Protein AF-A0A958QB25-F1 (afdb_monomer_lite)

Structure (mmCIF, N/CA/C/O backbone):
data_AF-A0A958QB25-F1
#
_entry.id   AF-A0A958QB25-F1
#
loop_
_atom_site.group_PDB
_atom_site.id
_atom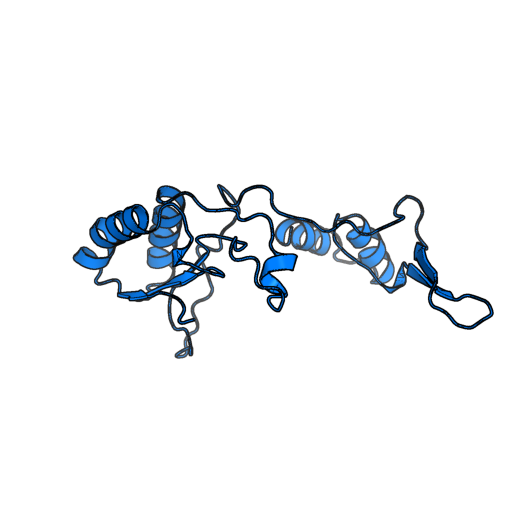_site.type_symbol
_atom_site.label_atom_id
_atom_site.label_alt_id
_atom_site.label_comp_id
_atom_site.label_asym_id
_atom_site.label_entity_id
_atom_site.label_seq_id
_atom_site.pdbx_PDB_ins_code
_atom_site.Cartn_x
_atom_site.Cartn_y
_atom_site.Cartn_z
_atom_site.occupancy
_atom_site.B_iso_or_equiv
_atom_site.auth_seq_id
_atom_site.auth_comp_id
_atom_site.auth_asym_id
_atom_site.auth_atom_id
_atom_site.pdbx_PDB_model_num
ATOM 1 N N . LEU A 1 1 ? -3.586 2.724 -9.523 1.00 74.31 1 LEU A N 1
ATOM 2 C CA . LEU A 1 1 ? -2.418 1.864 -9.829 1.00 74.31 1 LEU A CA 1
ATOM 3 C C . LEU A 1 1 ? -2.866 0.429 -10.069 1.00 74.31 1 LEU A C 1
ATOM 5 O O . LEU A 1 1 ? -3.031 0.063 -11.219 1.00 74.31 1 LEU A O 1
ATOM 9 N N . VAL A 1 2 ? -3.164 -0.348 -9.021 1.00 83.81 2 VAL A N 1
ATOM 10 C CA . VAL A 1 2 ? -3.609 -1.747 -9.187 1.00 83.81 2 VAL A CA 1
ATOM 11 C C . VAL A 1 2 ? -4.951 -1.840 -9.918 1.00 83.81 2 VAL A C 1
ATOM 13 O O . VAL A 1 2 ? -5.075 -2.641 -10.829 1.00 83.81 2 VAL A O 1
ATOM 16 N N . LEU A 1 3 ? -5.930 -0.989 -9.587 1.00 86.44 3 LEU A N 1
ATOM 17 C CA . LEU A 1 3 ? -7.243 -1.015 -10.251 1.00 86.44 3 LEU A CA 1
ATOM 18 C C . LEU A 1 3 ? -7.160 -0.746 -11.759 1.00 86.44 3 LEU A C 1
ATOM 20 O O . LEU A 1 3 ? -7.800 -1.435 -12.536 1.00 86.44 3 LEU A O 1
ATOM 24 N N . GLU A 1 4 ? -6.334 0.214 -12.172 1.00 90.00 4 GLU A N 1
ATOM 25 C CA . GLU A 1 4 ? -6.086 0.513 -13.588 1.00 90.00 4 GLU A CA 1
ATOM 26 C C . GLU A 1 4 ? -5.465 -0.689 -14.307 1.00 90.00 4 GLU A C 1
ATOM 28 O O . GLU A 1 4 ? -5.967 -1.107 -15.342 1.00 90.00 4 GLU A O 1
ATOM 33 N N . PHE A 1 5 ? -4.442 -1.307 -13.706 1.00 92.88 5 PHE A N 1
ATOM 34 C CA . PHE A 1 5 ? -3.842 -2.533 -14.229 1.00 92.88 5 PHE A CA 1
ATOM 35 C C . PHE A 1 5 ? -4.860 -3.677 -14.348 1.00 92.88 5 PHE A C 1
ATOM 37 O O . PHE A 1 5 ? -4.874 -4.383 -15.351 1.00 92.88 5 PHE A O 1
ATOM 44 N N . LEU A 1 6 ? -5.716 -3.870 -13.339 1.00 93.31 6 LEU A N 1
ATOM 45 C CA . LEU A 1 6 ? -6.739 -4.917 -13.348 1.00 93.31 6 LEU A CA 1
ATOM 46 C C . LEU A 1 6 ? -7.816 -4.661 -14.408 1.00 93.31 6 LEU A C 1
ATOM 48 O O . LEU A 1 6 ? -8.207 -5.601 -15.098 1.00 93.31 6 LEU A O 1
ATOM 52 N N . ASN A 1 7 ? -8.261 -3.412 -14.557 1.00 94.50 7 ASN A N 1
ATOM 53 C CA . ASN A 1 7 ? -9.226 -3.017 -15.580 1.00 94.50 7 ASN A CA 1
ATOM 54 C C . ASN A 1 7 ? -8.663 -3.271 -16.983 1.00 94.50 7 ASN A C 1
ATOM 56 O O . ASN A 1 7 ? -9.336 -3.889 -17.807 1.00 94.50 7 ASN A O 1
ATOM 60 N N . GLU A 1 8 ? -7.411 -2.874 -17.222 1.00 95.31 8 GLU A N 1
ATOM 61 C CA . GLU A 1 8 ? -6.728 -3.116 -18.493 1.00 95.31 8 GLU A CA 1
ATOM 62 C C . GLU A 1 8 ? -6.577 -4.621 -18.751 1.00 95.31 8 GLU A C 1
ATOM 64 O O . GLU A 1 8 ? -6.991 -5.142 -19.783 1.00 95.31 8 GLU A O 1
ATOM 69 N N . LEU A 1 9 ? -6.092 -5.377 -17.763 1.00 95.56 9 LEU A N 1
ATOM 70 C CA . LEU A 1 9 ? -5.951 -6.829 -17.871 1.00 95.56 9 LEU A CA 1
ATOM 71 C C . LEU A 1 9 ? -7.287 -7.529 -18.182 1.00 95.56 9 LEU A C 1
ATOM 73 O O . LEU A 1 9 ? -7.312 -8.506 -18.935 1.00 95.56 9 LEU A O 1
ATOM 77 N N . GLN A 1 10 ? -8.391 -7.045 -17.608 1.00 96.44 10 GLN A N 1
ATOM 78 C CA . GLN A 1 10 ? -9.730 -7.562 -17.873 1.00 96.44 10 GLN A CA 1
ATOM 79 C C . GLN A 1 10 ? -10.201 -7.242 -19.297 1.00 96.44 10 GLN A C 1
ATOM 81 O O . GLN A 1 10 ? -10.790 -8.119 -19.933 1.00 96.44 10 GLN A O 1
ATOM 86 N N . ALA A 1 11 ? -9.935 -6.033 -19.798 1.00 96.56 11 ALA A N 1
ATOM 87 C CA . ALA A 1 11 ? -10.269 -5.625 -21.162 1.00 96.56 11 ALA A CA 1
ATOM 88 C C . ALA A 1 11 ? -9.509 -6.448 -22.216 1.00 96.56 11 ALA A C 1
ATOM 90 O O . ALA A 1 11 ? -10.047 -6.761 -23.274 1.00 96.56 11 ALA A O 1
ATOM 91 N N . LEU A 1 12 ? -8.294 -6.898 -21.892 1.00 96.69 12 LEU A N 1
ATOM 92 C CA . LEU A 1 12 ? -7.438 -7.690 -22.780 1.00 96.69 12 LEU A CA 1
ATOM 93 C C . LEU A 1 12 ? -7.774 -9.199 -22.797 1.00 96.69 12 LEU A C 1
ATOM 95 O O . LEU A 1 12 ? -6.973 -10.017 -23.269 1.00 96.69 12 LEU A O 1
ATOM 99 N N . LYS A 1 13 ? -8.930 -9.624 -22.266 1.00 96.06 13 LYS A N 1
ATOM 100 C CA . LYS A 1 13 ? -9.378 -11.029 -22.331 1.00 96.06 13 LYS A CA 1
ATOM 101 C C . LYS A 1 13 ? -9.466 -11.514 -23.787 1.00 96.06 13 LYS A C 1
ATOM 103 O O . LYS A 1 13 ? -9.818 -10.773 -24.690 1.00 96.06 13 LYS A O 1
ATOM 108 N N . GLY A 1 14 ? -9.113 -12.780 -24.014 1.00 95.81 14 GLY A N 1
ATOM 109 C CA . GLY A 1 14 ? -9.076 -13.383 -25.356 1.00 95.81 14 GLY A CA 1
ATOM 110 C C . GLY A 1 14 ? -7.804 -13.108 -26.171 1.00 95.81 14 GLY A C 1
ATOM 111 O O . GLY A 1 14 ? -7.500 -13.884 -27.069 1.00 95.81 14 GLY A O 1
ATOM 112 N N . LEU A 1 15 ? -7.005 -12.090 -25.827 1.00 96.75 15 LEU A N 1
ATOM 113 C CA . LEU A 1 15 ? -5.734 -11.831 -26.512 1.00 96.75 15 LEU A CA 1
ATOM 114 C C . LEU A 1 15 ? -4.632 -12.826 -26.124 1.00 96.75 15 LEU A C 1
ATOM 116 O O . LEU A 1 15 ? -4.621 -13.389 -25.015 1.00 96.75 15 LEU A O 1
ATOM 120 N N . SER A 1 16 ? -3.660 -12.988 -27.027 1.00 97.06 16 SER A N 1
ATOM 121 C CA . SER A 1 16 ? -2.452 -13.773 -26.766 1.00 97.06 16 SER A CA 1
ATOM 122 C C . SER A 1 16 ? -1.618 -13.160 -25.635 1.00 97.06 16 SER A C 1
ATOM 124 O O . SER A 1 16 ? -1.713 -11.968 -25.327 1.00 97.06 16 SER A O 1
ATOM 126 N N . ARG A 1 17 ? -0.755 -13.972 -25.012 1.00 95.31 17 ARG A N 1
ATOM 127 C CA . ARG A 1 17 ? 0.144 -13.501 -23.947 1.00 95.31 17 ARG A CA 1
ATOM 128 C C . ARG A 1 17 ? 1.027 -12.341 -24.415 1.00 95.31 17 ARG A C 1
ATOM 130 O O . ARG A 1 17 ? 1.164 -11.374 -23.678 1.00 95.31 17 ARG A O 1
ATOM 137 N N . SER A 1 18 ? 1.600 -12.429 -25.617 1.00 93.69 18 SER A N 1
ATOM 138 C CA . SER A 1 18 ? 2.500 -11.391 -26.139 1.00 93.69 18 SER A CA 1
ATOM 139 C C . SER A 1 18 ? 1.773 -10.055 -26.320 1.00 93.69 18 SER A C 1
ATOM 141 O O . SER A 1 18 ? 2.224 -9.036 -25.804 1.00 93.69 18 SER A O 1
ATOM 143 N N . GLN A 1 19 ? 0.577 -10.080 -26.919 1.00 94.25 19 GLN A N 1
ATOM 144 C CA . GLN A 1 19 ? -0.259 -8.884 -27.076 1.00 94.25 19 GLN A CA 1
ATOM 145 C C . GLN A 1 19 ? -0.640 -8.269 -25.725 1.00 94.25 19 GLN A C 1
ATOM 147 O O . GLN A 1 19 ? -0.516 -7.062 -25.548 1.00 94.25 19 GLN A O 1
ATOM 152 N N . LYS A 1 20 ? -1.041 -9.090 -24.742 1.00 95.75 20 LYS A N 1
ATOM 153 C CA . LYS A 1 20 ? -1.340 -8.611 -23.381 1.00 95.75 20 LYS A CA 1
ATOM 154 C C . LYS A 1 20 ? -0.150 -7.901 -22.753 1.00 95.75 20 LYS A C 1
ATOM 156 O O . LYS A 1 20 ? -0.310 -6.830 -22.188 1.00 95.75 20 LYS A O 1
ATOM 161 N N . LEU A 1 21 ? 1.034 -8.501 -22.844 1.00 94.00 21 LEU A N 1
ATOM 162 C CA . LEU A 1 21 ? 2.251 -7.944 -22.260 1.00 94.00 21 LEU A CA 1
ATOM 163 C C . LEU A 1 21 ? 2.639 -6.611 -22.909 1.00 94.00 21 LEU A C 1
ATOM 165 O O . LEU A 1 21 ? 2.988 -5.681 -22.191 1.00 94.00 21 LEU A O 1
ATOM 169 N N . GLN A 1 22 ? 2.523 -6.498 -24.233 1.00 91.69 22 GLN A N 1
ATOM 170 C CA . GLN A 1 22 ? 2.767 -5.239 -24.940 1.00 91.69 22 GLN A CA 1
ATOM 171 C C . GLN A 1 22 ? 1.768 -4.145 -24.534 1.00 91.69 22 GLN A C 1
ATOM 173 O O . GLN A 1 22 ? 2.182 -3.023 -24.266 1.00 91.69 22 GLN A O 1
ATOM 178 N N . GLN A 1 23 ? 0.476 -4.470 -24.425 1.00 92.25 23 GLN A N 1
ATOM 179 C CA . GLN A 1 23 ? -0.550 -3.501 -24.019 1.00 92.25 23 GLN A CA 1
ATOM 180 C C . GLN A 1 23 ? -0.391 -3.077 -22.553 1.00 92.25 23 GLN A C 1
ATOM 182 O O . GLN A 1 23 ? -0.382 -1.889 -22.245 1.00 92.25 23 GLN A O 1
ATOM 187 N N . LEU A 1 24 ? -0.154 -4.024 -21.643 1.00 92.81 24 LEU A N 1
ATOM 188 C CA . LEU A 1 24 ? 0.064 -3.724 -20.224 1.00 92.81 24 LEU A CA 1
ATOM 189 C C . LEU A 1 24 ? 1.327 -2.894 -19.976 1.00 92.81 24 LEU A C 1
ATOM 191 O O . LEU A 1 24 ? 1.365 -2.152 -19.001 1.00 92.81 24 LEU A O 1
ATOM 195 N N . ALA A 1 25 ? 2.342 -2.987 -20.840 1.00 91.50 25 ALA A N 1
ATOM 196 C CA . ALA A 1 25 ? 3.542 -2.158 -20.738 1.00 91.50 25 ALA A CA 1
ATOM 197 C C . ALA A 1 25 ? 3.260 -0.659 -20.948 1.00 91.50 25 ALA A C 1
ATOM 199 O O . ALA A 1 25 ? 4.033 0.173 -20.470 1.00 91.50 25 ALA A O 1
ATOM 200 N N . THR A 1 26 ? 2.144 -0.311 -21.604 1.00 89.44 26 THR A N 1
ATOM 201 C CA . THR A 1 26 ? 1.701 1.084 -21.771 1.00 89.44 26 THR A CA 1
ATOM 202 C C . THR A 1 26 ? 1.124 1.671 -20.480 1.00 89.44 26 THR A C 1
ATOM 204 O O . THR A 1 26 ? 1.173 2.886 -20.275 1.00 89.44 26 THR A O 1
ATOM 207 N N . VAL A 1 27 ? 0.643 0.822 -19.561 1.00 90.62 27 VAL A N 1
ATOM 208 C CA . VAL A 1 27 ? 0.227 1.251 -18.226 1.00 90.62 27 VAL A CA 1
ATOM 209 C C . VAL A 1 27 ? 1.472 1.688 -17.465 1.00 90.62 27 VAL A C 1
ATOM 211 O O . VAL A 1 27 ? 2.372 0.896 -17.177 1.00 90.62 27 VAL A O 1
ATOM 214 N N . GLN A 1 28 ? 1.524 2.971 -17.106 1.00 88.88 28 GLN A N 1
ATOM 215 C CA . GLN A 1 28 ? 2.673 3.542 -16.413 1.00 88.88 28 GLN A CA 1
ATOM 216 C C . GLN A 1 28 ? 3.025 2.693 -15.171 1.00 88.88 28 GLN A C 1
ATOM 218 O O . GLN A 1 28 ? 2.144 2.246 -14.423 1.00 88.88 28 GLN A O 1
ATOM 223 N N . GLY A 1 29 ? 4.324 2.507 -14.923 1.00 89.69 29 GLY A N 1
ATOM 224 C CA . GLY A 1 29 ? 4.854 1.770 -13.771 1.00 89.69 29 GLY A CA 1
ATOM 225 C C . GLY A 1 29 ? 4.812 0.248 -13.882 1.00 89.69 29 GLY A C 1
ATOM 226 O O . GLY A 1 29 ? 5.356 -0.419 -13.003 1.00 89.69 29 GLY A O 1
ATOM 227 N N . VAL A 1 30 ? 4.225 -0.307 -14.943 1.00 91.88 30 VAL A N 1
ATOM 228 C CA . VAL A 1 30 ? 4.332 -1.734 -15.251 1.00 91.88 30 VAL A CA 1
ATOM 229 C C . VAL A 1 30 ? 5.663 -1.990 -15.951 1.00 91.88 30 VAL A C 1
ATOM 231 O O . VAL A 1 30 ? 5.982 -1.369 -16.961 1.00 91.88 30 VAL A O 1
ATOM 234 N N . TYR A 1 31 ? 6.444 -2.921 -15.408 1.00 91.50 31 TYR A N 1
ATOM 235 C CA . TYR A 1 31 ? 7.665 -3.411 -16.038 1.00 91.50 31 TYR A CA 1
ATOM 236 C C . TYR A 1 31 ? 7.418 -4.790 -16.640 1.00 91.50 31 TYR A C 1
ATOM 238 O O . TYR A 1 31 ? 6.964 -5.701 -15.947 1.00 91.50 31 TYR A O 1
ATOM 246 N N . VAL A 1 32 ? 7.744 -4.944 -17.923 1.00 93.12 32 VAL A N 1
ATOM 247 C CA . VAL A 1 32 ? 7.677 -6.225 -18.627 1.00 93.12 32 VAL A CA 1
ATOM 248 C C . VAL A 1 32 ? 9.082 -6.608 -19.094 1.00 93.12 32 VAL A C 1
ATOM 250 O O . VAL A 1 32 ? 9.518 -6.120 -20.133 1.00 93.12 32 VAL A O 1
ATOM 253 N N . PRO A 1 33 ? 9.790 -7.496 -18.372 1.00 92.69 33 PRO A N 1
ATOM 254 C CA . PRO A 1 33 ? 11.193 -7.805 -18.650 1.00 92.69 33 PRO A CA 1
ATOM 255 C C . PRO A 1 33 ? 11.471 -8.265 -20.083 1.00 92.69 33 PRO A C 1
ATOM 257 O O . PRO A 1 33 ? 12.486 -7.900 -20.652 1.00 92.69 33 PRO A O 1
ATOM 260 N N . SER A 1 34 ? 10.554 -9.018 -20.701 1.00 92.75 34 SER A N 1
ATOM 261 C CA . SER A 1 34 ? 10.720 -9.522 -22.073 1.00 92.75 34 SER A CA 1
ATOM 262 C C . SER A 1 34 ? 10.681 -8.438 -23.156 1.00 92.75 34 SER A C 1
ATOM 264 O O . SER A 1 34 ? 10.858 -8.752 -24.327 1.00 92.75 34 SER A O 1
ATOM 266 N N . LEU A 1 35 ? 10.378 -7.190 -22.791 1.00 92.81 35 LEU A N 1
ATOM 267 C CA . LEU A 1 35 ? 10.370 -6.031 -23.689 1.00 92.81 35 LEU A CA 1
ATOM 268 C C . LEU A 1 35 ? 11.637 -5.181 -23.521 1.00 92.81 35 LEU A C 1
ATOM 270 O O . LEU A 1 35 ? 11.735 -4.107 -24.107 1.00 92.81 35 LEU A O 1
ATOM 274 N N . PHE A 1 36 ? 12.595 -5.657 -22.725 1.00 93.00 36 PHE A N 1
ATOM 275 C CA . PHE A 1 36 ? 13.883 -5.024 -22.504 1.00 93.00 36 PHE A CA 1
ATOM 276 C C . PHE A 1 36 ? 14.997 -6.040 -22.726 1.00 93.00 36 PHE A C 1
ATOM 278 O O . PHE A 1 36 ? 14.883 -7.213 -22.379 1.00 93.00 36 PHE A O 1
ATOM 285 N N . GLU A 1 37 ? 16.097 -5.566 -23.282 1.00 93.94 37 GLU A N 1
ATOM 286 C CA . GLU A 1 37 ? 17.295 -6.349 -23.524 1.00 93.94 37 GLU A CA 1
ATOM 287 C C . GLU A 1 37 ? 18.438 -5.787 -22.675 1.00 93.94 37 GLU A C 1
ATOM 289 O O . GLU A 1 37 ? 18.697 -4.580 -22.740 1.00 93.94 37 GLU A O 1
ATOM 294 N N . PRO A 1 38 ? 19.103 -6.606 -21.844 1.00 94.31 38 PRO A N 1
ATOM 295 C CA . PRO A 1 38 ? 20.260 -6.154 -21.090 1.00 94.31 38 PRO A CA 1
ATOM 296 C C . PRO A 1 38 ? 21.434 -5.907 -22.042 1.00 94.31 38 PRO A C 1
ATOM 298 O O . PRO A 1 38 ? 21.748 -6.739 -22.891 1.00 94.31 38 PRO A O 1
ATOM 301 N N . LEU A 1 39 ? 22.087 -4.762 -21.889 1.00 94.75 39 LEU A N 1
ATOM 302 C CA . LEU A 1 39 ? 23.294 -4.402 -22.618 1.00 94.75 39 LEU A CA 1
ATOM 303 C C . LEU A 1 39 ? 24.510 -4.664 -21.736 1.00 94.75 39 LEU A C 1
ATOM 305 O O . LEU A 1 39 ? 24.519 -4.305 -20.555 1.00 94.75 39 LEU A O 1
ATOM 309 N N . TYR A 1 40 ? 25.532 -5.268 -22.331 1.00 96.31 40 TYR A N 1
ATOM 310 C CA . TYR A 1 40 ? 26.817 -5.506 -21.694 1.00 96.31 40 TYR A CA 1
ATOM 311 C C . TYR A 1 40 ? 27.933 -4.923 -22.555 1.00 96.31 40 TYR A C 1
ATOM 313 O O . TYR A 1 40 ? 27.876 -5.015 -23.784 1.00 96.31 40 TYR A O 1
ATOM 321 N N . SER A 1 41 ? 28.944 -4.356 -21.908 1.00 94.75 41 SER A N 1
ATOM 322 C CA . SER A 1 41 ? 30.164 -3.902 -22.563 1.00 94.75 41 SER A CA 1
ATOM 323 C C . SER A 1 41 ? 30.985 -5.086 -23.089 1.00 94.75 41 SER A C 1
ATOM 325 O O . SER A 1 41 ? 30.779 -6.237 -22.693 1.00 94.75 41 SER A O 1
ATOM 327 N N . GLU A 1 42 ? 31.995 -4.811 -23.920 1.00 94.25 42 GLU A N 1
ATOM 328 C CA . GLU A 1 42 ? 32.956 -5.833 -24.371 1.00 94.25 42 GLU A CA 1
ATOM 329 C C . GLU A 1 42 ? 33.696 -6.515 -23.204 1.00 94.25 42 GLU A C 1
ATOM 331 O O . GLU A 1 42 ? 34.093 -7.672 -23.311 1.00 94.25 42 GLU A O 1
ATOM 336 N N . SER A 1 43 ? 33.835 -5.831 -22.061 1.00 95.50 43 SER A N 1
ATOM 337 C CA . SER A 1 43 ? 34.424 -6.390 -20.838 1.00 95.50 43 SER A CA 1
ATOM 338 C C . SER A 1 43 ? 33.438 -7.214 -19.995 1.00 95.50 43 SER A C 1
ATOM 340 O O . SER A 1 43 ? 33.802 -7.663 -18.910 1.00 95.50 43 SER A O 1
ATOM 342 N N . GLY A 1 44 ? 32.190 -7.384 -20.447 1.00 93.62 44 GLY A N 1
ATOM 343 C CA . GLY A 1 44 ? 31.132 -8.106 -19.733 1.00 93.62 44 GLY A CA 1
ATOM 344 C C . GLY A 1 44 ? 30.455 -7.308 -18.611 1.00 93.62 44 GLY A C 1
ATOM 345 O O . GLY A 1 44 ? 29.712 -7.881 -17.814 1.00 93.62 44 GLY A O 1
ATOM 346 N N . THR A 1 45 ? 30.693 -5.997 -18.525 1.00 96.38 45 THR A N 1
ATOM 347 C CA . THR A 1 45 ? 30.067 -5.125 -17.519 1.00 96.38 45 THR A CA 1
ATOM 348 C C . THR A 1 45 ? 28.643 -4.784 -17.944 1.00 96.38 45 THR A C 1
ATOM 350 O O . THR A 1 45 ? 28.401 -4.527 -19.116 1.00 96.38 45 THR A O 1
ATOM 353 N N . PHE A 1 46 ? 27.685 -4.784 -17.014 1.00 95.75 46 PHE A N 1
ATOM 354 C CA . PHE A 1 46 ? 26.306 -4.388 -17.311 1.00 95.75 46 PHE A CA 1
ATOM 355 C C . PHE A 1 46 ? 26.203 -2.873 -17.545 1.00 95.75 46 PHE A C 1
ATOM 357 O O . PHE A 1 46 ? 26.444 -2.095 -16.622 1.00 95.75 46 PHE A O 1
ATOM 364 N N . ASP A 1 47 ? 25.783 -2.478 -18.747 1.00 94.38 47 ASP A N 1
ATOM 365 C CA . ASP A 1 47 ? 25.686 -1.075 -19.175 1.00 94.38 47 ASP A CA 1
ATOM 366 C C . ASP A 1 47 ? 24.255 -0.520 -19.088 1.00 94.38 47 ASP A C 1
ATOM 368 O O . ASP A 1 47 ? 24.046 0.694 -19.097 1.00 94.38 47 ASP A O 1
ATOM 372 N N . GLY A 1 48 ? 23.245 -1.388 -18.976 1.00 91.75 48 GLY A N 1
ATOM 373 C CA . GLY A 1 48 ? 21.852 -0.975 -18.815 1.00 91.75 48 GLY A CA 1
ATOM 374 C C . GLY A 1 48 ? 20.867 -1.839 -19.589 1.00 91.75 48 GLY A C 1
ATOM 375 O O . GLY A 1 48 ? 21.148 -2.980 -19.941 1.00 91.75 48 GLY A O 1
ATOM 376 N N . PHE A 1 49 ? 19.687 -1.284 -19.857 1.00 91.06 49 PHE A N 1
ATOM 377 C CA . PHE A 1 49 ? 18.645 -1.940 -20.643 1.00 91.06 49 PHE A CA 1
ATOM 378 C C . PHE A 1 49 ? 18.328 -1.139 -21.904 1.00 91.06 49 PHE A C 1
ATOM 380 O O . PHE A 1 49 ? 18.139 0.077 -21.847 1.00 91.06 49 PHE A O 1
ATOM 387 N N . ARG A 1 50 ? 18.185 -1.840 -23.028 1.00 91.44 50 ARG A N 1
ATOM 388 C CA . ARG A 1 50 ? 17.585 -1.330 -24.259 1.00 91.44 50 ARG A CA 1
ATOM 389 C C . ARG A 1 50 ? 16.121 -1.741 -24.308 1.00 91.44 50 ARG A C 1
ATOM 391 O O . ARG A 1 50 ? 15.810 -2.922 -24.209 1.00 91.44 50 ARG A O 1
ATOM 398 N N . SER A 1 51 ? 15.221 -0.781 -24.482 1.00 91.12 51 SER A N 1
ATOM 399 C CA . SER A 1 51 ? 13.818 -1.103 -24.749 1.00 91.12 51 SER A CA 1
ATOM 400 C C . SER A 1 51 ? 13.647 -1.648 -26.165 1.00 91.12 51 SER A C 1
ATOM 402 O O . SER A 1 51 ? 14.210 -1.106 -27.116 1.00 91.12 51 SER A O 1
ATOM 404 N N . LEU A 1 52 ? 12.846 -2.702 -26.295 1.00 90.00 52 LEU A N 1
ATOM 405 C CA . LEU A 1 52 ? 12.472 -3.326 -27.565 1.00 90.00 52 LEU A CA 1
ATOM 406 C C . LEU A 1 52 ? 11.190 -2.716 -28.159 1.00 90.00 52 LEU A C 1
ATOM 408 O O . LEU A 1 52 ? 10.742 -3.145 -29.221 1.00 90.00 52 LEU A O 1
ATOM 412 N N . ILE A 1 53 ? 10.584 -1.729 -27.486 1.00 82.38 53 ILE A N 1
ATOM 413 C CA . ILE A 1 53 ? 9.353 -1.056 -27.919 1.00 82.38 53 ILE A CA 1
ATOM 414 C C . ILE A 1 53 ? 9.610 0.435 -28.134 1.00 82.38 53 ILE A C 1
ATOM 416 O O . ILE A 1 53 ? 10.170 1.127 -27.282 1.00 82.38 53 ILE A O 1
ATOM 420 N N . ALA A 1 54 ? 9.141 0.948 -29.272 1.00 77.44 54 ALA A N 1
ATOM 421 C CA . ALA A 1 54 ? 9.207 2.367 -29.592 1.00 77.44 54 ALA A CA 1
ATOM 422 C C . ALA A 1 54 ? 8.385 3.210 -28.596 1.00 77.44 54 ALA A C 1
ATOM 424 O O . ALA A 1 54 ? 7.240 2.892 -28.290 1.00 77.44 54 ALA A O 1
ATOM 425 N N . GLY A 1 55 ? 8.964 4.310 -28.107 1.00 72.00 55 GLY A N 1
ATOM 426 C CA . GLY A 1 55 ? 8.273 5.279 -27.245 1.00 72.00 55 GLY A CA 1
ATOM 427 C C . GLY A 1 55 ? 8.345 5.009 -25.737 1.00 72.00 55 GLY A C 1
ATOM 428 O O . GLY A 1 55 ? 8.012 5.900 -24.961 1.00 72.00 55 GLY A O 1
ATOM 429 N N . GLN A 1 56 ? 8.842 3.848 -25.297 1.00 71.38 56 GLN A N 1
ATOM 430 C CA . GLN A 1 56 ? 9.064 3.554 -23.877 1.00 71.38 56 GLN A CA 1
ATOM 431 C C . GLN A 1 56 ? 10.543 3.285 -23.626 1.00 71.38 56 GLN A C 1
ATOM 433 O O . GLN A 1 56 ? 11.019 2.183 -23.853 1.00 71.38 56 GLN A O 1
ATOM 438 N N . THR A 1 57 ? 11.288 4.281 -23.154 1.00 74.25 57 THR A N 1
ATOM 439 C CA . THR A 1 57 ? 12.728 4.131 -22.885 1.00 74.25 57 THR A CA 1
ATOM 440 C C . THR A 1 57 ? 13.017 3.648 -21.467 1.00 74.25 57 THR A C 1
ATOM 442 O O . THR A 1 57 ? 14.022 2.978 -21.247 1.00 74.25 57 THR A O 1
ATOM 445 N N . GLN A 1 58 ? 12.144 3.960 -20.502 1.00 82.50 58 GLN A N 1
ATOM 446 C CA . GLN A 1 58 ? 12.307 3.611 -19.088 1.00 82.50 58 GLN A CA 1
ATOM 447 C C . GLN A 1 58 ? 10.953 3.393 -18.401 1.00 82.50 58 GLN A C 1
ATOM 449 O O . GLN A 1 58 ? 9.951 4.021 -18.750 1.00 82.50 58 GLN A O 1
ATOM 454 N N . VAL A 1 59 ? 10.928 2.533 -17.378 1.00 88.69 59 VAL A N 1
ATOM 455 C CA . VAL A 1 59 ? 9.754 2.368 -16.512 1.00 88.69 59 VAL A CA 1
ATOM 456 C C . VAL A 1 59 ? 9.811 3.378 -15.378 1.00 88.69 59 VAL A C 1
ATOM 458 O O . VAL A 1 59 ? 10.743 3.392 -14.577 1.00 88.69 59 VAL A O 1
ATOM 461 N N . GLN A 1 60 ? 8.782 4.212 -15.282 1.00 87.50 60 GLN A N 1
ATOM 462 C CA . GLN A 1 60 ? 8.674 5.197 -14.215 1.00 87.50 60 GLN A CA 1
ATOM 463 C C . GLN A 1 60 ? 7.981 4.605 -12.994 1.00 87.50 60 GLN A C 1
ATOM 465 O O . GLN A 1 60 ? 6.860 4.101 -13.080 1.00 87.50 60 GLN A O 1
ATOM 470 N N . ARG A 1 61 ? 8.616 4.726 -11.825 1.00 87.19 61 ARG A N 1
ATOM 471 C CA . ARG A 1 61 ? 7.971 4.410 -10.549 1.00 87.19 61 ARG A CA 1
ATOM 472 C C . ARG A 1 61 ? 6.732 5.289 -10.370 1.00 87.19 61 ARG A C 1
ATOM 474 O O . ARG A 1 61 ? 6.808 6.508 -10.488 1.00 87.19 61 ARG A O 1
ATOM 481 N N . ARG A 1 62 ? 5.613 4.674 -9.981 1.00 88.19 62 ARG A N 1
ATOM 482 C CA . ARG A 1 62 ? 4.386 5.398 -9.635 1.00 88.19 62 ARG A CA 1
ATOM 483 C C . ARG A 1 62 ? 4.234 5.550 -8.139 1.00 88.19 62 ARG A C 1
ATOM 485 O O . ARG A 1 62 ? 4.404 4.605 -7.372 1.00 88.19 62 ARG A O 1
ATOM 492 N N . VAL A 1 63 ? 3.876 6.760 -7.743 1.00 88.19 63 VAL A N 1
ATOM 493 C CA . VAL A 1 63 ? 3.587 7.119 -6.362 1.00 88.19 63 VAL A CA 1
ATOM 494 C C . VAL A 1 63 ? 2.236 7.805 -6.361 1.00 88.19 63 VAL A C 1
ATOM 496 O O . VAL A 1 63 ? 2.001 8.717 -7.149 1.00 88.19 63 VAL A O 1
ATOM 499 N N . LEU A 1 64 ? 1.334 7.343 -5.500 1.00 89.12 64 LEU A N 1
ATOM 500 C CA . LEU A 1 64 ? 0.079 8.046 -5.290 1.00 89.12 64 LEU A CA 1
ATOM 501 C C . LEU A 1 64 ? 0.387 9.339 -4.532 1.00 89.12 64 LEU A C 1
ATOM 503 O O . LEU A 1 64 ? 0.998 9.270 -3.469 1.00 89.12 64 LEU A O 1
ATOM 507 N N . ALA A 1 65 ? 0.023 10.493 -5.091 1.00 90.31 65 ALA A N 1
ATOM 508 C CA . ALA A 1 65 ? 0.401 11.792 -4.533 1.00 90.31 65 ALA A CA 1
ATOM 509 C C . ALA A 1 65 ? -0.265 12.071 -3.175 1.00 90.31 65 ALA A C 1
ATOM 511 O O . ALA A 1 65 ? 0.392 12.573 -2.268 1.00 90.31 65 ALA A O 1
ATOM 512 N N . THR A 1 66 ? -1.528 11.670 -3.015 1.00 92.81 66 THR A N 1
ATOM 513 C CA . THR A 1 66 ? -2.295 11.770 -1.767 1.00 92.81 66 THR A CA 1
ATOM 514 C C . THR A 1 66 ? -2.966 10.436 -1.447 1.00 92.81 66 THR A C 1
ATOM 516 O O . THR A 1 66 ? -3.340 9.701 -2.359 1.00 92.81 66 THR A O 1
ATOM 519 N N . LEU A 1 67 ? -3.080 10.090 -0.163 1.00 93.50 67 LEU A N 1
ATOM 520 C CA . LEU A 1 67 ? -3.925 8.967 0.257 1.00 93.50 67 LEU A CA 1
ATOM 521 C C . LEU A 1 67 ? -5.388 9.383 0.424 1.00 93.50 67 LEU A C 1
ATOM 523 O O . LEU A 1 67 ? -6.246 8.510 0.490 1.00 93.50 67 LEU A O 1
ATOM 527 N N . GLU A 1 68 ? -5.662 10.683 0.477 1.00 90.31 68 GLU A N 1
ATOM 528 C CA . GLU A 1 68 ? -7.011 11.201 0.634 1.00 90.31 68 GLU A CA 1
ATOM 529 C C . GLU A 1 68 ? -7.862 10.884 -0.595 1.00 90.31 68 GLU A C 1
ATOM 531 O O . GLU A 1 68 ? -7.458 11.134 -1.734 1.00 90.31 68 GLU A O 1
ATOM 536 N N . GLY A 1 69 ? -9.017 10.256 -0.368 1.00 89.56 69 GLY A N 1
ATOM 537 C CA . GLY A 1 69 ? -9.893 9.783 -1.439 1.00 89.56 69 GLY A CA 1
ATOM 538 C C . GLY A 1 69 ? -9.317 8.598 -2.221 1.00 89.56 69 GLY A C 1
ATOM 539 O O . GLY A 1 69 ? -9.912 8.150 -3.204 1.00 89.56 69 GLY A O 1
ATOM 540 N N . ALA A 1 70 ? -8.165 8.060 -1.805 1.00 91.19 70 ALA A N 1
ATOM 541 C CA . ALA A 1 70 ? -7.600 6.874 -2.420 1.00 91.19 70 ALA A CA 1
ATOM 542 C C . ALA A 1 70 ? -8.489 5.661 -2.111 1.00 91.19 70 ALA A C 1
ATOM 544 O O . ALA A 1 70 ? -8.807 5.444 -0.934 1.00 91.19 70 ALA A O 1
ATOM 545 N N . PRO A 1 71 ? -8.808 4.817 -3.113 1.00 89.25 71 PRO A N 1
ATOM 546 C CA . PRO A 1 71 ? -9.637 3.636 -2.911 1.00 89.25 71 PRO A CA 1
ATOM 547 C C . PRO A 1 71 ? -9.142 2.770 -1.749 1.00 89.25 71 PRO A C 1
ATOM 549 O O . PRO A 1 71 ? -7.948 2.467 -1.655 1.00 89.25 71 PRO A O 1
ATOM 552 N N . PHE A 1 72 ? -10.068 2.352 -0.890 1.00 91.75 72 PHE A N 1
ATOM 553 C CA . PHE A 1 72 ? -9.817 1.441 0.222 1.00 91.75 72 PHE A CA 1
ATOM 554 C C . PHE A 1 72 ? -10.829 0.282 0.175 1.00 91.75 72 PHE A C 1
ATOM 556 O O . PHE A 1 72 ? -12.007 0.515 -0.101 1.00 91.75 72 PHE A O 1
ATOM 563 N N . PRO A 1 73 ? -10.411 -0.976 0.402 1.00 91.31 73 PRO A N 1
ATOM 564 C CA . PRO A 1 73 ? -11.322 -2.114 0.385 1.00 91.31 73 PRO A CA 1
ATOM 565 C C . PRO A 1 73 ? -12.167 -2.166 1.670 1.00 91.31 73 PRO A C 1
ATOM 567 O O . PRO A 1 73 ? -11.806 -2.831 2.632 1.00 91.31 73 PRO A O 1
ATOM 570 N N . GLU A 1 74 ? -13.324 -1.504 1.672 1.00 93.62 74 GLU A N 1
ATOM 571 C CA . GLU A 1 74 ? -14.274 -1.490 2.806 1.00 93.62 74 GLU A CA 1
ATOM 572 C C . GLU A 1 74 ? -15.078 -2.796 2.969 1.00 93.62 74 GLU A C 1
ATOM 574 O O . GLU A 1 74 ? -15.839 -2.958 3.922 1.00 93.62 74 GLU A O 1
ATOM 579 N N . LYS A 1 75 ? -14.964 -3.721 2.011 1.00 94.12 75 LYS A N 1
ATOM 580 C CA . LYS A 1 75 ? -15.638 -5.031 2.000 1.00 94.12 75 LYS A CA 1
ATOM 581 C C . LYS A 1 75 ? -14.612 -6.152 1.805 1.00 94.12 75 LYS A C 1
ATOM 583 O O . LYS A 1 75 ? -14.668 -6.844 0.786 1.00 94.12 75 LYS A O 1
ATOM 588 N N . PRO A 1 76 ? -13.612 -6.286 2.695 1.00 90.44 76 PRO A N 1
ATOM 589 C CA . PRO A 1 76 ? -12.642 -7.360 2.568 1.00 90.44 76 PRO A CA 1
ATOM 590 C C . PRO A 1 76 ? -13.336 -8.712 2.774 1.00 90.44 76 PRO A C 1
ATOM 592 O O . PRO A 1 76 ? -14.345 -8.815 3.470 1.00 90.44 76 PRO A O 1
ATOM 595 N N . ILE A 1 77 ? -12.787 -9.756 2.154 1.00 90.75 77 ILE A N 1
ATOM 596 C CA . ILE A 1 77 ? -13.256 -11.128 2.365 1.00 90.75 77 ILE A CA 1
ATOM 597 C C . ILE A 1 77 ? -12.937 -11.514 3.810 1.00 90.75 77 ILE A C 1
ATOM 599 O O . ILE A 1 77 ? -11.773 -11.468 4.207 1.00 90.75 77 ILE A O 1
ATOM 603 N N . VAL A 1 78 ? -13.957 -11.912 4.570 1.00 91.62 78 VAL A N 1
ATOM 604 C CA . VAL A 1 78 ? -13.802 -12.405 5.943 1.00 91.62 78 VAL A CA 1
ATOM 605 C C . VAL A 1 78 ? -13.621 -13.926 5.901 1.00 91.62 78 VAL A C 1
ATOM 607 O O . VAL A 1 78 ? -14.506 -14.625 5.397 1.00 91.62 78 VAL A O 1
ATOM 610 N N . PRO A 1 79 ? -12.484 -14.469 6.369 1.00 89.81 79 PRO A N 1
ATOM 611 C CA . PRO A 1 79 ? -12.271 -15.911 6.408 1.00 89.81 79 PRO A CA 1
ATOM 612 C C . PRO A 1 79 ? -13.237 -16.600 7.380 1.00 89.81 79 PRO A C 1
ATOM 614 O O . PRO A 1 79 ? -13.461 -16.115 8.482 1.00 89.81 79 PRO A O 1
ATOM 617 N N . ASN A 1 80 ? -13.730 -17.790 7.025 1.00 89.44 80 ASN A N 1
ATOM 618 C CA . ASN A 1 80 ? -14.491 -18.654 7.944 1.00 89.44 80 ASN A CA 1
ATOM 619 C C . ASN A 1 80 ? -13.576 -19.533 8.830 1.00 89.44 80 ASN A C 1
ATOM 621 O O . ASN A 1 80 ? -13.927 -20.638 9.234 1.00 89.44 80 ASN A O 1
ATOM 625 N N . ILE A 1 81 ? -12.346 -19.079 9.057 1.00 91.38 81 ILE A N 1
ATOM 626 C CA . ILE A 1 81 ? -11.358 -19.711 9.929 1.00 91.38 81 ILE A CA 1
ATOM 627 C C . ILE A 1 81 ? -10.708 -18.613 10.757 1.00 91.38 81 ILE A C 1
ATOM 629 O O . ILE A 1 81 ? -10.601 -17.475 10.300 1.00 91.38 81 ILE A O 1
ATOM 633 N N . LYS A 1 82 ? -10.215 -18.954 11.946 1.00 86.12 82 LYS A N 1
ATOM 634 C CA . LYS A 1 82 ? -9.490 -17.988 12.768 1.00 86.12 82 LYS A CA 1
ATOM 635 C C . LYS A 1 82 ? -8.161 -17.628 12.104 1.00 86.12 82 LYS A C 1
ATOM 637 O O . LYS A 1 82 ? -7.258 -18.462 12.019 1.00 86.12 82 LYS A O 1
ATOM 642 N N . ALA A 1 83 ? -8.045 -16.391 11.632 1.00 88.19 83 ALA A N 1
ATOM 643 C CA . ALA A 1 83 ? -6.804 -15.862 11.087 1.00 88.19 83 ALA A CA 1
ATOM 644 C C . ALA A 1 83 ? -5.839 -15.451 12.214 1.00 88.19 83 ALA A C 1
ATOM 646 O O . ALA A 1 83 ? -6.254 -15.120 13.322 1.00 88.19 83 ALA A O 1
ATOM 647 N N . VAL A 1 84 ? -4.532 -15.426 11.927 1.00 86.44 84 VAL A N 1
ATOM 648 C CA . VAL A 1 84 ? -3.521 -14.906 12.874 1.00 86.44 84 VAL A CA 1
ATOM 649 C C . VAL A 1 84 ? -3.756 -13.419 13.171 1.00 86.44 84 VAL A C 1
ATOM 651 O O . VAL A 1 84 ? -3.553 -12.959 14.291 1.00 86.44 84 VAL A O 1
ATOM 654 N N . HIS A 1 85 ? -4.206 -12.666 12.168 1.00 84.50 85 HIS A N 1
ATOM 655 C CA . HIS A 1 85 ? -4.593 -11.264 12.292 1.00 84.50 85 HIS A CA 1
ATOM 656 C C . HIS A 1 85 ? -6.089 -11.126 12.023 1.00 84.50 85 HIS A C 1
ATOM 658 O O . HIS A 1 85 ? -6.498 -10.671 10.958 1.00 84.50 85 HIS A O 1
ATOM 664 N N . ASP A 1 86 ? -6.893 -11.564 12.988 1.00 88.50 86 ASP A N 1
ATOM 665 C CA . ASP A 1 86 ? -8.355 -11.535 12.921 1.00 88.50 86 ASP A CA 1
ATOM 666 C C . ASP A 1 86 ? -8.912 -10.158 13.318 1.00 88.50 86 ASP A C 1
ATOM 668 O O . ASP A 1 86 ? -9.551 -9.984 14.352 1.00 88.50 86 ASP A O 1
ATOM 672 N N . ARG A 1 87 ? -8.555 -9.138 12.531 1.00 91.25 87 ARG A N 1
ATOM 673 C CA . ARG A 1 87 ? -8.855 -7.731 12.818 1.00 91.25 87 ARG A CA 1
ATOM 674 C C . ARG A 1 87 ? -8.947 -6.891 11.559 1.00 91.25 87 ARG A C 1
ATOM 676 O O . ARG A 1 87 ? -8.245 -7.136 10.574 1.00 91.25 87 ARG A O 1
ATOM 683 N N . LEU A 1 88 ? -9.719 -5.815 11.633 1.00 92.56 88 LEU A N 1
ATOM 684 C CA . LEU A 1 88 ? -9.740 -4.795 10.598 1.00 92.56 88 LEU A CA 1
ATOM 685 C C . LEU A 1 88 ? -8.414 -4.027 10.616 1.00 92.56 88 LEU A C 1
ATOM 687 O O . LEU A 1 88 ? -8.055 -3.441 11.628 1.00 92.56 88 LEU A O 1
ATOM 691 N N . SER A 1 89 ? -7.687 -3.987 9.502 1.00 93.44 89 SER A N 1
ATOM 692 C CA . SER A 1 89 ? -6.456 -3.193 9.383 1.00 93.44 89 SER A CA 1
ATOM 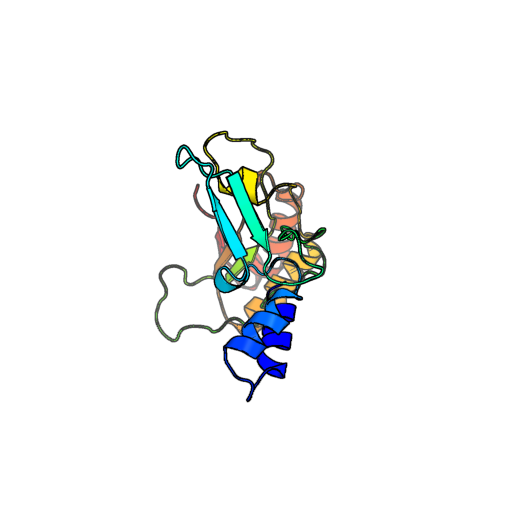693 C C . SER A 1 89 ? -6.688 -1.998 8.467 1.00 93.44 89 SER A C 1
ATOM 695 O O . SER A 1 89 ? -7.025 -2.184 7.299 1.00 93.44 89 SER A O 1
ATOM 697 N N . VAL A 1 90 ? -6.492 -0.777 8.973 1.00 94.81 90 VAL A N 1
ATOM 698 C CA . VAL A 1 90 ? -6.690 0.462 8.202 1.00 94.81 90 VAL A CA 1
ATOM 699 C C . VAL A 1 90 ? -5.374 1.216 8.078 1.00 94.81 90 VAL A C 1
ATOM 701 O O . VAL A 1 90 ? -4.764 1.578 9.080 1.00 94.81 90 VAL A O 1
ATOM 704 N N . GLU A 1 91 ? -4.934 1.460 6.841 1.00 94.75 91 GLU A N 1
ATOM 705 C CA . GLU A 1 91 ? -3.725 2.241 6.562 1.00 94.75 91 GLU A CA 1
ATOM 706 C C . GLU A 1 91 ? -3.979 3.728 6.842 1.00 94.75 91 GLU A C 1
ATOM 708 O O . GLU A 1 91 ? -4.711 4.383 6.098 1.00 94.75 91 GLU A O 1
ATOM 713 N N . VAL A 1 92 ? -3.356 4.264 7.895 1.00 95.62 92 VAL A N 1
ATOM 714 C CA . VAL A 1 92 ? -3.510 5.677 8.292 1.00 95.62 92 VAL A CA 1
ATOM 715 C C . VAL A 1 92 ? -2.523 6.597 7.572 1.00 95.62 92 VAL A C 1
ATOM 717 O O . VAL A 1 92 ? -2.823 7.760 7.306 1.00 95.62 92 VAL A O 1
ATOM 720 N N . MET A 1 93 ? -1.349 6.069 7.215 1.00 94.75 93 MET A N 1
ATOM 721 C CA . MET A 1 93 ? -0.325 6.790 6.464 1.00 94.75 93 MET A CA 1
ATOM 722 C C . MET A 1 93 ? 0.604 5.843 5.701 1.00 94.75 93 MET A C 1
ATOM 724 O O . MET A 1 93 ? 0.798 4.689 6.088 1.00 94.75 93 MET A O 1
ATOM 728 N N . ARG A 1 94 ? 1.247 6.363 4.652 1.00 94.31 94 ARG A N 1
ATOM 729 C CA . ARG A 1 94 ? 2.2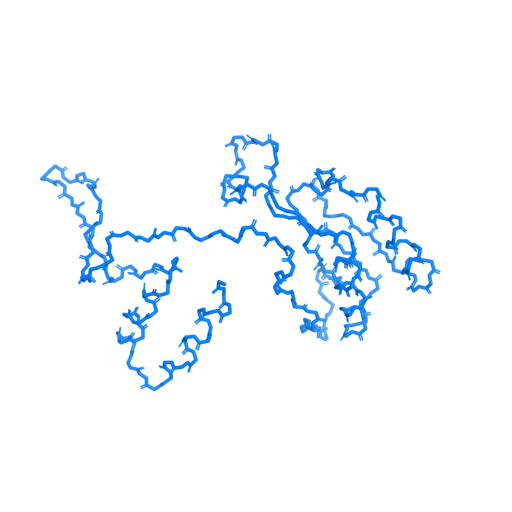30 5.646 3.833 1.00 94.31 94 ARG A CA 1
ATOM 730 C C . ARG A 1 94 ? 3.513 6.447 3.702 1.00 94.31 94 ARG A C 1
ATOM 732 O O . ARG A 1 94 ? 3.499 7.568 3.197 1.00 94.31 94 ARG A O 1
ATOM 739 N N . GLY A 1 95 ? 4.628 5.814 4.045 1.00 92.81 95 GLY A N 1
ATOM 740 C CA . GLY A 1 95 ? 5.927 6.470 4.183 1.00 92.81 95 GLY A CA 1
ATOM 741 C C . GLY A 1 95 ? 6.261 6.726 5.652 1.00 92.81 95 GLY A C 1
ATOM 742 O O . GLY A 1 95 ? 5.437 6.502 6.531 1.00 92.81 95 GLY A O 1
ATOM 743 N N . CYS A 1 96 ? 7.503 7.125 5.913 1.00 90.94 96 CYS A N 1
ATOM 744 C CA . CYS A 1 96 ? 8.008 7.405 7.254 1.00 90.94 96 CYS A CA 1
ATOM 745 C C . CYS A 1 96 ? 9.101 8.480 7.166 1.00 90.94 96 CYS A C 1
ATOM 747 O O . CYS A 1 96 ? 9.955 8.421 6.274 1.00 90.94 96 CYS A O 1
ATOM 749 N N . VAL A 1 97 ? 9.082 9.445 8.088 1.00 88.75 97 VAL A N 1
ATOM 750 C CA . VAL A 1 97 ? 10.051 10.556 8.165 1.00 88.75 97 VAL A CA 1
ATOM 751 C C . VAL A 1 97 ? 11.357 10.197 8.870 1.00 88.75 97 VAL A C 1
ATOM 753 O O . VAL A 1 97 ? 12.333 10.930 8.748 1.00 88.75 97 VAL A O 1
ATOM 756 N N . ARG A 1 98 ? 11.428 9.053 9.562 1.00 90.00 98 ARG A N 1
ATOM 757 C CA . ARG A 1 98 ? 12.569 8.698 10.431 1.00 90.00 98 ARG A CA 1
ATOM 758 C C . ARG A 1 98 ? 13.901 8.504 9.717 1.00 90.00 98 ARG A C 1
ATOM 760 O O . ARG A 1 98 ? 14.944 8.547 10.355 1.00 90.00 98 ARG A O 1
ATOM 767 N N . GLY A 1 99 ? 13.901 8.295 8.404 1.00 88.62 99 GLY A N 1
ATOM 768 C CA . GLY A 1 99 ? 15.149 8.339 7.648 1.00 88.62 99 GLY A CA 1
ATOM 769 C C . GLY A 1 99 ? 16.105 7.159 7.862 1.00 88.62 99 GLY A C 1
ATOM 770 O O . GLY A 1 99 ? 17.245 7.24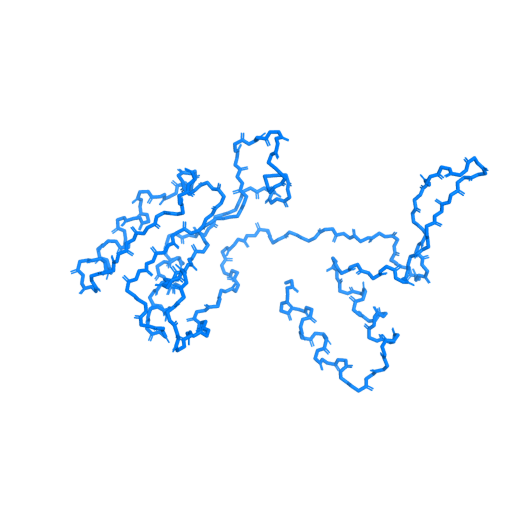0 7.413 1.00 88.62 99 GLY A O 1
ATOM 771 N N . CYS A 1 100 ? 15.678 6.076 8.522 1.00 92.88 100 CYS A N 1
ATOM 772 C CA . CYS A 1 100 ? 16.541 4.948 8.884 1.00 92.88 100 CYS A CA 1
ATOM 773 C C . CYS A 1 100 ? 17.271 4.372 7.658 1.00 92.88 100 CYS A C 1
ATOM 775 O O . CYS A 1 100 ? 16.633 3.883 6.725 1.00 92.88 100 CYS A O 1
ATOM 777 N N . ARG A 1 101 ? 18.612 4.393 7.678 1.00 93.62 101 ARG A N 1
ATOM 778 C CA . ARG A 1 101 ? 19.473 4.001 6.540 1.00 93.62 101 ARG A CA 1
ATOM 779 C C . ARG A 1 101 ? 19.289 2.546 6.102 1.00 93.62 101 ARG A C 1
ATOM 781 O O . ARG A 1 101 ? 19.483 2.234 4.936 1.00 93.62 101 ARG A O 1
ATOM 788 N N . PHE A 1 102 ? 18.902 1.678 7.032 1.00 93.50 102 PHE A N 1
ATOM 789 C CA . PHE A 1 102 ? 18.642 0.260 6.781 1.00 93.50 102 PHE A CA 1
ATOM 790 C C . PHE A 1 102 ? 17.206 -0.019 6.306 1.00 93.50 102 PHE A C 1
ATOM 792 O O . PHE A 1 102 ? 16.906 -1.123 5.862 1.00 93.50 102 PHE A O 1
ATOM 799 N N . CYS A 1 103 ? 16.288 0.949 6.415 1.00 92.50 103 CYS A N 1
ATOM 800 C CA . CYS A 1 103 ? 14.871 0.713 6.158 1.00 92.50 103 CYS A CA 1
ATOM 801 C C . CYS A 1 103 ? 14.550 0.887 4.672 1.00 92.50 103 CYS A C 1
ATOM 803 O O . CYS A 1 103 ? 14.217 1.985 4.219 1.00 92.50 103 CYS A O 1
ATOM 805 N N . GLN A 1 104 ? 14.593 -0.213 3.916 1.00 93.12 104 GLN A N 1
ATOM 806 C CA . GLN A 1 104 ? 14.212 -0.232 2.500 1.00 93.12 104 GLN A CA 1
ATOM 807 C C . GLN A 1 104 ? 12.811 0.365 2.281 1.00 93.12 104 GLN A C 1
ATOM 809 O O . GLN A 1 104 ? 12.631 1.209 1.404 1.00 93.12 104 GLN A O 1
ATOM 814 N N . ALA A 1 105 ? 11.833 -0.005 3.116 1.00 90.38 105 ALA A N 1
ATOM 815 C CA . ALA A 1 105 ? 10.473 0.532 3.053 1.00 90.38 105 ALA A CA 1
ATOM 816 C C . ALA A 1 105 ? 10.455 2.065 3.203 1.00 90.38 105 ALA A C 1
ATOM 818 O O . ALA A 1 105 ? 9.762 2.763 2.464 1.00 90.38 105 ALA A O 1
ATOM 819 N N . GLY A 1 106 ? 11.284 2.611 4.094 1.00 90.62 106 GLY A N 1
ATOM 820 C CA . GLY A 1 106 ? 11.430 4.051 4.278 1.00 90.62 106 GLY A CA 1
ATOM 821 C C . GLY A 1 106 ? 11.893 4.774 3.012 1.00 90.62 106 GLY A C 1
ATOM 822 O O . GLY A 1 106 ? 11.427 5.877 2.751 1.00 90.62 106 GLY A O 1
ATOM 823 N N . TYR A 1 107 ? 12.767 4.181 2.195 1.00 89.88 107 TYR A N 1
ATOM 824 C CA . TYR A 1 107 ? 13.192 4.772 0.916 1.00 89.88 107 TYR A CA 1
ATOM 825 C C . TYR A 1 107 ? 12.180 4.527 -0.213 1.00 89.88 107 TYR A C 1
ATOM 827 O O . TYR A 1 107 ? 11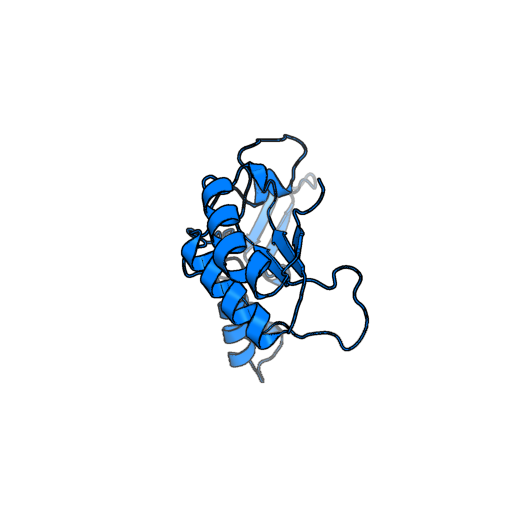.927 5.418 -1.029 1.00 89.88 107 TYR A O 1
ATOM 835 N N . LEU A 1 108 ? 11.552 3.349 -0.237 1.00 90.50 108 LEU A N 1
ATOM 836 C CA . LEU A 1 108 ? 10.555 2.986 -1.244 1.00 90.50 108 LEU A CA 1
ATOM 837 C C . LEU A 1 108 ? 9.237 3.746 -1.105 1.00 90.50 108 LEU A C 1
ATOM 839 O O . LEU A 1 108 ? 8.557 3.916 -2.107 1.00 90.50 108 LEU A O 1
ATOM 843 N N . TYR A 1 109 ? 8.855 4.200 0.090 1.00 90.81 109 TYR A N 1
ATOM 844 C CA . TYR A 1 109 ? 7.539 4.813 0.304 1.00 90.81 109 TYR A CA 1
ATOM 845 C C . TYR A 1 109 ? 7.550 6.334 0.474 1.00 90.81 109 TYR A C 1
ATOM 847 O O . TYR A 1 109 ? 6.472 6.922 0.520 1.00 90.81 109 TYR A O 1
ATOM 855 N N . ARG A 1 110 ? 8.714 6.997 0.506 1.00 89.50 110 ARG A N 1
ATOM 856 C CA . ARG A 1 110 ? 8.788 8.471 0.539 1.00 89.50 110 ARG A CA 1
ATOM 857 C C . ARG A 1 110 ? 8.104 9.121 -0.679 1.00 89.50 110 ARG A C 1
ATOM 859 O O . ARG A 1 110 ? 8.149 8.535 -1.767 1.00 89.50 110 ARG A O 1
ATOM 866 N N . PRO A 1 111 ? 7.516 10.325 -0.519 1.00 91.56 111 PRO A N 1
ATOM 867 C CA . PRO A 1 111 ? 7.351 11.080 0.741 1.00 91.56 111 PRO A CA 1
ATOM 868 C C . PRO A 1 111 ? 6.280 10.475 1.671 1.00 91.56 111 PRO A C 1
ATOM 870 O O . PRO A 1 111 ? 5.540 9.593 1.242 1.00 91.56 111 PRO A O 1
ATOM 873 N N . GLN A 1 112 ? 6.208 10.923 2.930 1.00 92.69 112 GLN A N 1
ATOM 874 C CA . GLN A 1 112 ? 5.093 10.584 3.831 1.00 92.69 112 GLN A CA 1
ATOM 875 C C . GLN A 1 112 ? 3.795 11.206 3.310 1.00 92.69 112 GLN A C 1
ATOM 877 O O . GLN A 1 112 ? 3.792 12.342 2.843 1.00 92.69 112 GLN A O 1
ATOM 882 N N . ARG A 1 113 ? 2.708 10.437 3.369 1.00 95.00 113 ARG A N 1
ATOM 883 C CA . ARG A 1 113 ? 1.346 10.862 3.033 1.00 95.00 113 ARG A CA 1
ATOM 884 C C . ARG A 1 113 ? 0.392 10.265 4.046 1.00 95.00 113 ARG A C 1
ATOM 886 O O . ARG A 1 113 ? 0.541 9.097 4.400 1.00 95.00 113 ARG A O 1
ATOM 893 N N . GLU A 1 114 ? -0.592 11.040 4.448 1.00 95.38 114 GLU A N 1
ATOM 894 C CA . GLU A 1 114 ? -1.522 10.715 5.522 1.00 95.38 114 GLU A CA 1
ATOM 895 C C . GLU A 1 114 ? -2.956 10.7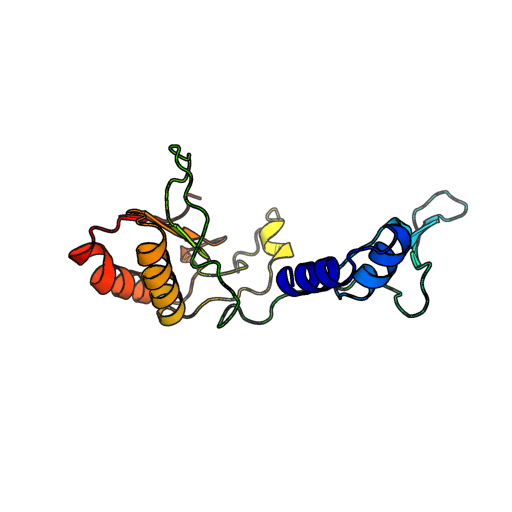28 4.998 1.00 95.38 114 GLU A C 1
ATOM 897 O O . GLU A 1 114 ? -3.251 11.431 4.031 1.00 95.38 114 GLU A O 1
ATOM 902 N N . ARG A 1 115 ? -3.840 9.941 5.615 1.00 95.81 115 ARG A N 1
ATOM 903 C CA . ARG A 1 115 ? -5.290 10.101 5.453 1.00 95.81 115 ARG A CA 1
ATOM 904 C C . ARG A 1 115 ? -5.823 11.068 6.499 1.00 95.81 115 ARG A C 1
ATOM 906 O O . ARG A 1 115 ? -5.290 11.132 7.608 1.00 95.81 115 ARG A O 1
ATOM 913 N N . ALA A 1 116 ? -6.900 11.777 6.185 1.00 94.19 116 ALA A N 1
ATOM 914 C CA . ALA A 1 116 ? -7.572 12.616 7.170 1.00 94.19 116 ALA A CA 1
ATOM 915 C C . ALA A 1 116 ? -8.261 11.746 8.248 1.00 94.19 116 ALA A C 1
ATOM 917 O O . ALA A 1 116 ? -8.799 10.684 7.915 1.00 94.19 116 ALA A O 1
ATOM 918 N N . PRO A 1 117 ? -8.324 12.178 9.524 1.00 94.94 117 PRO A N 1
ATOM 919 C CA . PRO A 1 117 ? -8.998 11.411 10.578 1.00 94.94 117 PRO A CA 1
ATOM 920 C C . PRO A 1 117 ? -10.457 11.061 10.256 1.00 94.94 117 PRO A C 1
ATOM 922 O O . PRO A 1 117 ? -10.919 9.956 10.533 1.00 94.94 117 PRO A O 1
ATOM 925 N N . GLU A 1 118 ? -11.170 11.986 9.613 1.00 94.00 118 GLU A N 1
ATOM 926 C CA . GLU A 1 118 ? -12.564 11.810 9.194 1.00 94.00 118 GLU A CA 1
ATOM 927 C C . GLU A 1 118 ? -12.729 10.730 8.116 1.00 94.00 118 GLU A C 1
ATOM 929 O O . GLU A 1 118 ? -13.680 9.946 8.154 1.00 94.00 118 GLU A O 1
ATOM 934 N N . GLU A 1 119 ? -11.784 10.648 7.177 1.00 95.12 119 GLU A N 1
ATOM 935 C CA . GLU A 1 119 ? -11.759 9.600 6.156 1.00 95.12 119 GLU A CA 1
ATOM 936 C C . GLU A 1 119 ? -11.519 8.230 6.799 1.00 95.12 119 GLU A C 1
ATOM 938 O O . GLU A 1 119 ? -12.247 7.279 6.517 1.00 95.12 119 GLU A O 1
ATOM 943 N N . ILE A 1 120 ? -10.563 8.145 7.731 1.00 96.00 120 ILE A N 1
ATOM 944 C CA . ILE A 1 120 ? -10.284 6.921 8.493 1.00 96.00 120 ILE A CA 1
ATOM 945 C C . ILE A 1 120 ? -11.531 6.485 9.270 1.00 96.00 120 ILE A C 1
ATOM 947 O O . ILE A 1 120 ? -11.907 5.315 9.212 1.00 96.00 120 ILE A O 1
ATOM 951 N N . ARG A 1 121 ? -12.224 7.411 9.946 1.00 95.00 121 ARG A N 1
ATOM 952 C CA . ARG A 1 121 ? -13.480 7.116 10.653 1.00 95.00 121 ARG A CA 1
ATOM 953 C C . ARG A 1 121 ? -14.531 6.521 9.713 1.00 95.00 121 ARG A C 1
ATOM 955 O O . ARG A 1 121 ? -15.194 5.551 10.079 1.00 95.00 121 ARG A O 1
ATOM 962 N N . ASN A 1 122 ? -14.704 7.094 8.523 1.00 95.19 122 ASN A N 1
ATOM 963 C CA . ASN A 1 122 ? -15.690 6.613 7.553 1.00 95.19 122 ASN A CA 1
ATOM 964 C C . ASN A 1 122 ? -15.342 5.202 7.053 1.00 95.19 122 ASN A C 1
ATOM 966 O O . ASN A 1 122 ? -16.209 4.325 7.083 1.00 95.19 122 ASN A O 1
ATOM 970 N N . ILE A 1 123 ? -14.068 4.969 6.718 1.00 96.00 123 ILE A N 1
ATOM 971 C CA . ILE A 1 123 ? -13.543 3.652 6.334 1.00 96.00 123 ILE A CA 1
ATOM 972 C C . ILE A 1 123 ? -13.813 2.622 7.434 1.00 96.00 123 ILE A C 1
ATOM 974 O O . ILE A 1 123 ? -14.328 1.540 7.148 1.00 96.00 123 ILE A O 1
ATOM 978 N N . VAL A 1 124 ? -13.499 2.951 8.691 1.00 95.25 124 VAL A N 1
ATOM 979 C CA . VAL A 1 124 ? -13.736 2.072 9.846 1.00 95.25 124 VAL A CA 1
ATOM 980 C C . VAL A 1 124 ? -15.225 1.764 9.973 1.00 95.25 124 VAL A C 1
ATOM 982 O O . VAL A 1 124 ? -15.604 0.597 9.979 1.00 95.25 124 VAL A O 1
ATOM 985 N N . LYS A 1 125 ? -16.090 2.785 9.968 1.00 94.31 125 LYS A N 1
ATOM 986 C CA . LYS A 1 125 ? -17.547 2.615 10.074 1.00 94.31 125 LYS A CA 1
ATOM 987 C C . LYS A 1 125 ? -18.106 1.660 9.017 1.00 94.31 125 LYS A C 1
ATOM 989 O O . LYS A 1 125 ? -18.903 0.779 9.337 1.00 94.31 125 LYS A O 1
ATOM 994 N N . GLN A 1 126 ? -17.727 1.851 7.754 1.00 95.62 126 GLN A N 1
ATOM 995 C CA . GLN A 1 126 ? -18.198 1.009 6.653 1.00 95.62 126 GLN A CA 1
ATOM 996 C C . GLN A 1 126 ? -17.631 -0.406 6.758 1.00 95.62 126 GLN A C 1
ATOM 998 O O . GLN A 1 126 ? -18.382 -1.372 6.633 1.00 95.62 126 GLN A O 1
ATOM 1003 N N . SER A 1 127 ? -16.337 -0.532 7.045 1.00 95.38 127 SER A N 1
ATOM 1004 C CA . SER A 1 127 ? -15.665 -1.827 7.127 1.00 95.38 127 SER A CA 1
ATOM 1005 C C . SER A 1 127 ? -16.200 -2.681 8.270 1.00 95.38 127 SER A C 1
ATOM 1007 O O . SER A 1 127 ? -16.511 -3.847 8.047 1.00 95.38 127 SER A O 1
ATOM 1009 N N . LEU A 1 128 ? -16.396 -2.112 9.464 1.00 93.06 128 LEU A N 1
ATOM 1010 C CA . LEU A 1 128 ? -16.984 -2.823 10.605 1.00 93.06 128 LEU A CA 1
ATOM 1011 C C . LEU A 1 128 ? -18.392 -3.329 10.276 1.00 93.06 128 LEU A C 1
ATOM 1013 O O . LEU A 1 128 ? -18.687 -4.501 10.492 1.00 93.06 128 LEU A O 1
ATOM 1017 N N . ARG A 1 129 ? -19.230 -2.496 9.643 1.00 92.94 129 ARG A N 1
ATOM 1018 C CA . ARG A 1 129 ? -20.576 -2.901 9.205 1.00 92.94 129 ARG A CA 1
ATOM 1019 C C . ARG A 1 129 ? -20.555 -4.067 8.211 1.00 92.94 129 ARG A C 1
ATOM 1021 O O . ARG A 1 129 ? -21.473 -4.880 8.217 1.00 92.94 129 ARG A O 1
ATOM 1028 N N . ASN A 1 130 ? -19.552 -4.123 7.337 1.00 94.31 130 ASN A N 1
ATOM 1029 C CA . ASN A 1 130 ? -19.456 -5.147 6.296 1.00 94.31 130 ASN A CA 1
ATOM 1030 C C . ASN A 1 130 ? -18.786 -6.445 6.771 1.00 94.31 130 ASN A C 1
ATOM 1032 O O . ASN A 1 130 ? -18.957 -7.470 6.119 1.00 94.31 130 ASN A O 1
ATOM 1036 N N . THR A 1 131 ? -18.001 -6.397 7.850 1.00 93.00 131 THR A N 1
ATOM 1037 C CA . THR A 1 131 ? -17.124 -7.507 8.265 1.00 93.00 131 THR A CA 1
ATOM 1038 C C . THR A 1 131 ? -17.462 -8.088 9.630 1.00 93.00 131 THR A C 1
ATOM 1040 O O . THR A 1 131 ? -17.218 -9.268 9.849 1.00 93.00 131 THR A O 1
ATOM 1043 N N . GLY A 1 132 ? -18.013 -7.282 10.540 1.00 90.44 132 GLY A N 1
ATOM 1044 C CA . GLY A 1 132 ? -18.252 -7.680 11.926 1.00 90.44 132 GLY A CA 1
ATOM 1045 C C . GLY A 1 132 ? -16.989 -7.788 12.784 1.00 90.44 132 GLY A C 1
ATOM 1046 O O . GLY A 1 132 ? -17.057 -8.380 13.854 1.00 90.44 132 GLY A O 1
ATOM 1047 N N . TYR A 1 133 ? -15.843 -7.251 12.345 1.00 91.56 133 TYR A N 1
ATOM 1048 C CA . TYR A 1 133 ? -14.629 -7.251 13.169 1.00 91.56 133 TYR A CA 1
ATOM 1049 C C . TYR A 1 133 ? -14.827 -6.485 14.485 1.00 91.56 133 TYR A C 1
ATOM 1051 O O . TYR A 1 133 ? -15.421 -5.412 14.498 1.00 91.56 133 TYR A O 1
ATOM 1059 N N . GLU A 1 134 ? -14.260 -7.006 15.573 1.00 90.19 134 GLU A N 1
ATOM 1060 C CA . GLU A 1 134 ? -14.292 -6.385 16.910 1.00 90.19 134 GLU A CA 1
ATOM 1061 C C . GLU A 1 134 ? -12.936 -5.767 17.312 1.00 90.19 134 GLU A C 1
ATOM 1063 O O . GLU A 1 134 ? -12.830 -5.071 18.323 1.00 90.19 134 GLU A O 1
ATOM 1068 N N . GLU A 1 135 ? -11.894 -5.970 16.499 1.00 91.75 135 GLU A N 1
ATOM 1069 C CA . GLU A 1 135 ? -10.571 -5.357 16.657 1.00 91.75 135 GLU A CA 1
ATOM 1070 C C . GLU A 1 135 ? -10.209 -4.522 15.416 1.00 91.75 135 GLU A C 1
ATOM 1072 O O . GLU A 1 135 ? -10.397 -4.948 14.272 1.00 91.75 135 GLU A O 1
ATOM 1077 N N . LEU A 1 136 ? -9.649 -3.333 15.649 1.00 93.44 136 LEU A N 1
ATOM 1078 C CA . LEU A 1 136 ? -9.101 -2.412 14.657 1.00 93.44 136 LEU A CA 1
ATOM 1079 C C . LEU A 1 136 ? -7.599 -2.222 14.887 1.00 93.44 136 LEU A C 1
ATOM 1081 O O . LEU A 1 136 ? -7.180 -1.827 15.969 1.00 93.44 136 LEU A O 1
ATOM 1085 N N . SER A 1 137 ? -6.799 -2.389 13.837 1.00 93.44 137 SER A N 1
ATOM 1086 C CA . SER A 1 137 ? -5.373 -2.072 13.813 1.00 93.44 137 SER A CA 1
ATOM 1087 C C . SER A 1 137 ? -5.082 -0.866 12.919 1.00 93.44 137 SER A C 1
ATOM 1089 O O . SER A 1 137 ? -5.433 -0.856 11.734 1.00 93.44 137 SER A O 1
ATOM 1091 N N . LEU A 1 138 ? -4.414 0.149 13.475 1.00 94.69 138 LEU A N 1
ATOM 1092 C CA . LEU A 1 138 ? -3.981 1.340 12.735 1.00 94.69 138 LEU A CA 1
ATOM 1093 C C . LEU A 1 138 ? -2.631 1.092 12.051 1.00 94.69 138 LEU A C 1
ATOM 1095 O O . LEU A 1 138 ? -1.567 1.216 12.660 1.00 94.69 138 LEU A O 1
ATOM 1099 N N . LEU A 1 139 ? -2.668 0.753 10.767 1.00 93.19 139 LEU A N 1
ATOM 1100 C CA . LEU A 1 139 ? -1.509 0.303 10.006 1.00 93.19 139 LEU A CA 1
ATOM 1101 C C . LEU A 1 139 ? -0.708 1.476 9.424 1.00 93.19 139 LEU A C 1
ATOM 1103 O O . LEU A 1 139 ? -1.241 2.325 8.711 1.00 93.19 139 LEU A O 1
ATOM 1107 N N . SER A 1 140 ? 0.599 1.487 9.673 1.00 92.81 140 SER A N 1
ATOM 1108 C CA . SER A 1 140 ? 1.573 2.298 8.939 1.00 92.81 140 SER A CA 1
ATOM 1109 C C . SER A 1 140 ? 3.002 1.815 9.224 1.00 92.81 140 SER A C 1
ATOM 1111 O O . SER A 1 140 ? 3.196 0.874 9.989 1.00 92.81 140 SER A O 1
ATOM 1113 N N . LEU A 1 141 ? 4.013 2.467 8.636 1.00 91.44 141 LEU A N 1
ATOM 1114 C CA . LEU A 1 141 ? 5.423 2.196 8.954 1.00 91.44 141 LEU A CA 1
ATOM 1115 C C . LEU A 1 141 ? 5.892 2.805 10.286 1.00 91.44 141 LEU A C 1
ATOM 1117 O O . LEU A 1 141 ? 6.954 2.426 10.767 1.00 91.44 141 LEU A O 1
ATOM 1121 N N . SER A 1 142 ? 5.169 3.786 10.833 1.00 90.62 142 SER A N 1
ATOM 1122 C CA . SER A 1 142 ? 5.504 4.448 12.101 1.00 90.62 142 SER A CA 1
ATOM 1123 C C . SER A 1 142 ? 4.274 5.171 12.651 1.00 90.62 142 SER A C 1
ATOM 1125 O O . SER A 1 142 ? 4.147 6.384 12.529 1.00 90.62 142 SER A O 1
ATOM 1127 N N . THR A 1 143 ? 3.307 4.436 13.204 1.00 91.88 143 THR A N 1
ATOM 1128 C CA . THR A 1 143 ? 1.971 5.003 13.486 1.00 91.88 143 THR A CA 1
ATOM 1129 C C . THR A 1 143 ? 2.002 6.170 14.480 1.00 91.88 143 THR A C 1
ATOM 1131 O O . THR A 1 143 ? 1.154 7.054 14.406 1.00 91.88 143 THR A O 1
ATOM 1134 N N . ALA A 1 144 ? 3.013 6.234 15.351 1.00 89.50 144 ALA A N 1
ATOM 1135 C CA . ALA A 1 144 ? 3.227 7.367 16.251 1.00 89.50 144 ALA A CA 1
ATOM 1136 C C . ALA A 1 144 ? 3.636 8.673 15.532 1.00 89.50 144 ALA A C 1
ATOM 1138 O O . ALA A 1 144 ? 3.453 9.747 16.096 1.00 89.50 144 ALA A O 1
ATOM 1139 N N . ASP A 1 145 ? 4.161 8.593 14.304 1.00 91.69 145 ASP A N 1
ATOM 1140 C CA . ASP A 1 145 ? 4.540 9.752 13.480 1.00 91.69 145 ASP A CA 1
ATOM 1141 C C . ASP A 1 145 ? 3.381 10.307 12.639 1.00 91.69 145 ASP A C 1
ATOM 1143 O O . ASP A 1 145 ? 3.569 11.289 11.920 1.00 91.69 145 ASP A O 1
ATOM 1147 N N . TYR A 1 146 ? 2.197 9.691 12.710 1.00 94.19 146 TYR A N 1
ATOM 1148 C CA . TYR A 1 146 ? 0.992 10.223 12.080 1.00 94.19 146 TYR A CA 1
ATOM 1149 C C . TYR A 1 146 ? 0.584 11.528 12.773 1.00 94.19 146 TYR A C 1
ATOM 1151 O O . TYR A 1 146 ? 0.296 11.534 13.976 1.00 94.19 146 TYR A O 1
ATOM 1159 N N . CYS A 1 147 ? 0.536 12.637 12.028 1.00 93.94 147 CYS A N 1
ATOM 1160 C CA . CYS A 1 147 ? 0.407 13.978 12.608 1.00 93.94 147 CYS A CA 1
ATOM 1161 C C . CYS A 1 147 ? -0.845 14.149 13.480 1.00 93.94 147 CYS A C 1
ATOM 1163 O O . CYS A 1 147 ? -0.819 14.875 14.472 1.00 93.94 147 CYS A O 1
ATOM 1165 N N . SER A 1 148 ? -1.938 13.468 13.133 1.00 94.44 148 SER A N 1
ATOM 1166 C CA . SER A 1 148 ? -3.223 13.587 13.830 1.00 94.44 148 SER A CA 1
ATOM 1167 C C . SER A 1 148 ? -3.543 12.387 14.722 1.00 94.44 148 SER A C 1
ATOM 1169 O O . SER A 1 148 ? -4.717 12.070 14.915 1.00 94.44 148 SER A O 1
ATOM 1171 N N . ILE A 1 149 ? -2.537 11.703 15.283 1.00 94.38 149 ILE A N 1
ATOM 1172 C CA . ILE A 1 149 ? -2.773 10.459 16.031 1.00 94.38 149 ILE A CA 1
ATOM 1173 C C . ILE A 1 149 ? -3.675 10.639 17.254 1.00 94.38 149 ILE A C 1
ATOM 1175 O O . ILE A 1 149 ? -4.637 9.893 17.417 1.00 94.38 149 ILE A O 1
ATOM 1179 N N . LEU A 1 150 ? -3.432 11.657 18.082 1.00 93.62 150 LEU A N 1
ATOM 1180 C CA . LEU A 1 150 ? -4.266 11.914 19.260 1.00 93.62 150 LEU A CA 1
ATOM 1181 C C . LEU A 1 150 ? -5.711 12.299 18.876 1.00 93.62 150 LEU A C 1
ATOM 1183 O O . LEU A 1 150 ? -6.635 11.676 19.408 1.00 93.62 150 LEU A O 1
ATOM 1187 N N . PRO A 1 151 ? -5.945 13.247 17.937 1.00 93.38 151 PRO A N 1
ATOM 1188 C CA . PRO A 1 151 ? -7.285 13.508 17.410 1.00 93.38 151 PRO A CA 1
ATOM 1189 C C . PRO A 1 151 ? -7.987 12.259 16.869 1.00 93.38 151 PRO A C 1
ATOM 1191 O O . PRO A 1 151 ? -9.148 12.021 17.197 1.00 93.38 151 PRO A O 1
ATOM 1194 N N . LEU A 1 152 ? -7.284 11.437 16.085 1.00 94.56 152 LEU A N 1
ATOM 1195 C CA . LEU A 1 152 ? -7.838 10.218 15.504 1.00 94.56 152 LEU A CA 1
ATOM 1196 C C . LEU A 1 152 ? -8.293 9.236 16.588 1.00 94.56 152 LEU A C 1
ATOM 1198 O O . LEU A 1 152 ? -9.417 8.744 16.534 1.00 94.56 152 LEU A O 1
ATOM 1202 N N . LEU A 1 153 ? -7.455 8.975 17.595 1.00 93.38 153 LEU A N 1
ATOM 1203 C CA . LEU A 1 153 ? -7.806 8.069 18.692 1.00 93.38 153 LEU A CA 1
ATOM 1204 C C . LEU A 1 153 ? -9.021 8.557 19.477 1.00 93.38 153 LEU A C 1
ATOM 1206 O O . LEU A 1 153 ? -9.865 7.743 19.847 1.00 93.38 153 LEU A O 1
ATOM 1210 N N . LYS A 1 154 ? -9.137 9.872 19.702 1.00 91.25 154 LYS A N 1
ATOM 1211 C CA . LYS A 1 154 ? -10.305 10.462 20.364 1.00 91.25 154 LYS A CA 1
ATOM 1212 C C . LYS A 1 154 ? -11.585 10.186 19.569 1.00 91.25 154 LYS A C 1
ATOM 1214 O O . LYS A 1 154 ? -12.533 9.641 20.129 1.00 91.25 154 LYS A O 1
ATOM 1219 N N . VAL A 1 155 ? -11.575 10.471 18.265 1.00 90.94 155 VAL A N 1
ATOM 1220 C CA . VAL A 1 155 ? -12.722 10.230 17.370 1.00 90.94 155 VAL A CA 1
ATOM 1221 C C . VAL A 1 155 ? -13.101 8.746 17.337 1.00 90.94 155 VAL A C 1
ATOM 1223 O O . VAL A 1 155 ? -14.273 8.402 17.481 1.00 90.94 155 VAL A O 1
ATOM 1226 N N . LEU A 1 156 ? -12.121 7.848 17.194 1.00 92.75 156 LEU A N 1
ATOM 1227 C CA . LEU A 1 156 ? -12.380 6.406 17.152 1.00 92.75 156 LEU A CA 1
ATOM 1228 C C . LEU A 1 156 ? -12.926 5.874 18.485 1.00 92.75 156 LEU A C 1
ATOM 1230 O O . LEU A 1 156 ? -13.827 5.033 18.487 1.00 92.75 156 LEU A O 1
ATOM 1234 N N . LYS A 1 157 ? -12.425 6.383 19.616 1.00 89.88 157 LYS A N 1
ATOM 1235 C CA . LYS A 1 157 ? -12.895 5.984 20.945 1.00 89.88 157 LYS A CA 1
ATOM 1236 C C . LYS A 1 157 ? -14.354 6.386 21.173 1.00 89.88 157 LYS A C 1
ATOM 1238 O O . LYS A 1 157 ? -15.167 5.535 21.525 1.00 89.88 157 LYS A O 1
ATOM 1243 N N . GLU A 1 158 ? -14.676 7.655 20.928 1.00 88.81 158 GLU A N 1
ATOM 1244 C CA . GLU A 1 158 ? -16.020 8.219 21.120 1.00 88.81 158 GLU A CA 1
ATOM 1245 C C . GLU A 1 158 ? -17.063 7.578 20.190 1.00 88.81 158 GLU A C 1
ATOM 1247 O O . GLU A 1 158 ? -18.252 7.516 20.510 1.00 88.81 158 GLU A O 1
ATOM 1252 N N . ASN A 1 159 ? -16.646 7.135 19.001 1.00 86.38 159 ASN A N 1
ATOM 1253 C CA . ASN A 1 159 ? -17.566 6.591 18.004 1.00 86.38 159 ASN A CA 1
ATOM 1254 C C . ASN A 1 159 ? -17.736 5.074 18.093 1.00 86.38 159 ASN A C 1
ATOM 1256 O O . ASN A 1 159 ? -18.858 4.621 17.882 1.00 86.38 159 ASN A O 1
ATOM 1260 N N . PHE A 1 160 ? -16.679 4.320 18.417 1.00 87.94 160 PHE A N 1
ATOM 1261 C CA . PHE A 1 160 ? -16.685 2.856 18.302 1.00 87.94 160 PHE A CA 1
ATOM 1262 C C . PHE A 1 160 ? -16.239 2.126 19.574 1.00 87.94 160 PHE A C 1
ATOM 1264 O O . PHE A 1 160 ? -16.819 1.102 19.916 1.00 87.94 160 PHE A O 1
ATOM 1271 N N . ALA A 1 161 ? -15.240 2.617 20.313 1.00 76.94 161 ALA A N 1
ATOM 1272 C CA . ALA A 1 161 ? -14.738 1.871 21.475 1.00 76.94 161 ALA A CA 1
ATOM 1273 C C . ALA A 1 161 ? -15.756 1.827 22.627 1.00 76.94 161 ALA A C 1
ATOM 1275 O O . ALA A 1 161 ? -15.946 0.786 23.250 1.00 76.94 161 ALA A O 1
ATOM 1276 N N . GLU A 1 162 ? -16.438 2.942 22.904 1.00 75.00 162 GLU A N 1
ATOM 1277 C CA . GLU A 1 162 ? -17.404 3.017 24.011 1.00 75.00 162 GLU A CA 1
ATOM 1278 C C . GLU A 1 162 ? -18.754 2.370 23.672 1.00 75.00 162 GLU A C 1
ATOM 1280 O O . GLU A 1 162 ? -19.418 1.829 24.555 1.00 75.00 162 GLU A O 1
ATOM 1285 N N . LYS A 1 163 ? -19.154 2.404 22.396 1.00 69.50 163 LYS A N 1
ATOM 1286 C CA . LYS A 1 163 ? -20.461 1.908 21.935 1.00 69.50 163 LYS A CA 1
ATOM 1287 C C . LYS A 1 163 ? -20.409 0.472 21.431 1.00 69.50 163 LYS A C 1
ATOM 1289 O O . LYS A 1 163 ? -21.243 -0.339 21.821 1.00 69.50 163 LYS A O 1
ATOM 1294 N N . ASP A 1 164 ? -19.402 0.164 20.621 1.00 74.50 164 ASP A N 1
ATOM 1295 C CA . ASP A 1 164 ? -19.278 -1.103 19.896 1.00 74.50 164 ASP A CA 1
ATOM 1296 C C . ASP A 1 164 ? -18.203 -2.017 20.507 1.00 74.50 164 ASP A C 1
ATOM 1298 O O . ASP A 1 164 ? -17.896 -3.065 19.950 1.00 74.50 164 ASP A O 1
ATOM 1302 N N . LYS A 1 165 ? -17.620 -1.628 21.656 1.00 79.81 165 LYS A N 1
ATOM 1303 C CA . LYS A 1 165 ? -16.543 -2.354 22.360 1.00 79.81 165 LYS A CA 1
ATOM 1304 C C . LYS A 1 165 ? -15.333 -2.671 21.470 1.00 79.81 165 LYS A C 1
ATOM 1306 O O . LYS A 1 165 ? -14.618 -3.638 21.719 1.00 79.81 165 LYS A O 1
ATOM 1311 N N . LEU A 1 166 ? -15.088 -1.834 20.460 1.00 87.25 166 LEU A N 1
ATOM 1312 C CA . LEU A 1 166 ? -13.997 -2.016 19.509 1.00 87.25 166 LEU A CA 1
ATOM 1313 C C . LEU A 1 166 ? -12.632 -1.916 20.209 1.00 87.25 166 LEU A C 1
ATOM 1315 O O . LEU A 1 166 ? -12.287 -0.868 20.764 1.00 87.25 166 LEU A O 1
ATOM 1319 N N . ALA A 1 167 ? -11.829 -2.976 20.125 1.00 88.62 167 ALA A N 1
ATOM 1320 C CA . ALA A 1 167 ? -10.438 -2.951 20.563 1.00 88.62 167 ALA A CA 1
ATOM 1321 C C . ALA A 1 167 ? -9.573 -2.241 19.511 1.00 88.62 167 ALA A C 1
ATOM 1323 O O . ALA A 1 167 ? -9.584 -2.615 18.342 1.00 88.62 167 ALA A O 1
ATOM 1324 N N . ILE A 1 168 ? -8.812 -1.219 19.909 1.00 89.56 168 ILE A N 1
ATOM 1325 C CA . ILE A 1 168 ? -7.923 -0.479 19.001 1.00 89.56 168 ILE A CA 1
ATOM 1326 C C . ILE A 1 168 ? -6.477 -0.842 19.327 1.00 89.56 168 ILE A C 1
ATOM 1328 O O . ILE A 1 168 ? -6.016 -0.627 20.449 1.00 89.56 168 ILE A O 1
ATOM 1332 N N . SER A 1 169 ? -5.758 -1.371 18.341 1.00 85.75 169 SER A N 1
ATOM 1333 C CA . SER A 1 169 ? -4.362 -1.774 18.455 1.00 85.75 169 SER A CA 1
ATOM 1334 C C . SER A 1 169 ? -3.458 -0.998 17.498 1.00 85.75 169 SER A C 1
ATOM 1336 O O . SER A 1 169 ? -3.852 -0.530 16.425 1.00 85.75 169 SER A O 1
ATOM 1338 N N . PHE A 1 170 ? -2.198 -0.879 17.903 1.00 81.44 170 PHE A N 1
ATOM 1339 C CA . PHE A 1 170 ? -1.113 -0.432 17.043 1.00 81.44 170 PHE A CA 1
ATOM 1340 C C . PHE A 1 170 ? -0.338 -1.653 16.556 1.00 81.44 170 PHE A C 1
ATOM 1342 O O . PHE A 1 170 ? -0.173 -2.603 17.327 1.00 81.44 170 PHE A O 1
ATOM 1349 N N . PRO A 1 171 ? 0.165 -1.655 15.312 1.00 68.50 171 PRO A N 1
ATOM 1350 C CA . PRO A 1 171 ? 1.161 -2.630 14.914 1.00 68.50 171 PRO A CA 1
ATOM 1351 C C . PRO A 1 171 ? 2.355 -2.490 15.859 1.00 68.50 171 PRO A C 1
ATOM 1353 O O . PRO A 1 171 ? 2.915 -1.404 16.011 1.00 68.50 171 PRO A O 1
ATOM 1356 N N . SER A 1 172 ? 2.695 -3.583 16.538 1.00 50.78 172 SER A N 1
ATOM 1357 C CA . SER A 1 172 ? 3.889 -3.659 17.368 1.00 50.78 172 SER A CA 1
ATOM 1358 C C . SER A 1 172 ? 5.110 -3.501 16.464 1.00 50.78 172 SER A C 1
ATOM 1360 O O . SER A 1 172 ? 5.312 -4.308 15.556 1.00 50.78 172 SER A O 1
ATOM 1362 N N . THR A 1 173 ? 5.889 -2.449 16.694 1.00 39.19 173 THR A N 1
ATOM 1363 C CA . THR A 1 173 ? 7.283 -2.344 16.243 1.00 39.19 173 THR A CA 1
ATOM 1364 C C . THR A 1 173 ? 8.202 -2.659 17.399 1.00 39.19 173 THR A C 1
ATOM 1366 O O . THR A 1 173 ? 7.939 -2.086 18.482 1.00 39.19 173 THR A O 1
#

Sequence (173 aa):
LVLEFLNELQALKGLSRSQKLQQLATVQGVYVPSLFEPLYSESGTFDGFRSLIAGQTQVQRRVLATLEGAPFPEKPIVPNIKAVHDRLSVEVMRGCVRGCRFCQAGYLYRPQRERAPEEIRNIVKQSLRNTGYEELSLLSLSTADYCSILPLLKVLKENFAEKDKLAISFPST

pLDDT: mean 90.35, std 7.29, range [39.19, 97.06]

Foldseek 3Di:
DVVVLVVLLVVCPPDDPVVSLVSSQVVAQDDDPVQWDFDADPVRHTPGIQGNDPPDGDHDHDADPACEVPDDCLQDDQDPDDDPCQAAEDEFKWEDPPPDPPDPSNVSTPDIHGYDLVVSVVSCVSSCVNHVGQEYEHDYPCLVPRPCNVVSVVVCCVPDCVPPVRHYDYPDD

Secondary structure (DSSP, 8-state):
-HHHHHHHHHHTTTS-HHHHHHHHTTSTT---GGGEEEEE-TTS-EEEEEESSTT--SPPPP--S--TT----SSPPPPSS--TT-SEEEE-EES-SS--TT-HHHHHHPSPEE--HHHHHHHHHHHHHHH--SEEEEESS-GGG-TTHHHHHHHHIIIIIHHH--EEEPPP-

Radius of gyration: 21.19 Å; chains: 1; bounding box: 55×34×54 Å